Protein AF-A0A1H8PZM0-F1 (afdb_monomer)

Sequence (121 aa):
MKTAESTASNPEMSTARTQISRIPDDAVEVDFHAEREQRPDIWQTALEYSVEISEAGRPDLFLVDASGEIPANCSLAEREDGHVGWCSCAQFEDHGVCVDLCAIRQAAVIDDVSIPSVARD

Secondary structure (DSSP, 8-state):
---------------------S--TT-EEE-HHHHHHH-HHHHHHHHH--EEEEEESEEEEEEEEETTSPPEEEEEEEETTEEEEEESSHHHHHHS--HHHHHHHHHHHTTSSPPPB----

Folds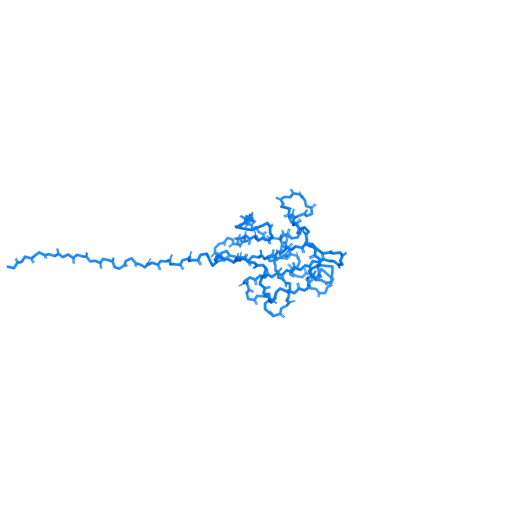eek 3Di:
DDDDDDDDPDPPPPPVVPQPPDADPPWDFDDPPCCCVVPVVQLVVLVVFPWDWDDDPDLQWIWTDGPPDSTKIKGWADEPVHITIDIPDPVCVVPVDGSRNSNQVVCVVVVNGDHYHDYDD

Mean predicted aligned error: 10.11 Å

pLDDT: mean 79.12, std 17.27, range [38.41, 94.75]

Organism: NCBI:txid1367881

Structure (mmCIF, N/CA/C/O backbone):
data_AF-A0A1H8PZM0-F1
#
_entry.id   AF-A0A1H8PZM0-F1
#
loop_
_atom_site.group_PDB
_atom_site.id
_atom_site.type_symbol
_atom_site.label_atom_id
_atom_site.label_alt_id
_atom_site.label_comp_id
_atom_site.label_asym_id
_atom_site.label_entity_id
_atom_site.label_seq_id
_atom_site.pdbx_PDB_ins_code
_atom_site.Cartn_x
_atom_site.Cartn_y
_atom_site.Cartn_z
_atom_site.occupancy
_atom_site.B_iso_or_equiv
_atom_site.auth_seq_id
_atom_site.auth_comp_id
_atom_site.auth_asym_id
_atom_site.auth_atom_id
_atom_site.pdbx_PDB_model_num
ATOM 1 N N . MET A 1 1 ? -12.703 24.383 -56.980 1.00 41.97 1 MET A N 1
ATOM 2 C CA . MET A 1 1 ? -12.649 24.516 -55.509 1.00 41.97 1 MET A CA 1
ATOM 3 C C . MET A 1 1 ? -13.347 23.295 -54.933 1.00 41.97 1 MET A C 1
ATOM 5 O O . MET A 1 1 ? -14.527 23.122 -55.194 1.00 41.97 1 MET A O 1
ATOM 9 N N . LYS A 1 2 ? -12.589 22.387 -54.313 1.00 40.06 2 LYS A N 1
ATOM 10 C CA . LYS A 1 2 ? -13.028 21.066 -53.831 1.00 40.06 2 LYS A CA 1
ATOM 11 C C . LYS A 1 2 ? -12.753 21.057 -52.320 1.00 40.06 2 LYS A C 1
ATOM 13 O O . LYS A 1 2 ? -11.637 21.382 -51.943 1.00 40.06 2 LYS A O 1
ATOM 18 N N . THR A 1 3 ? -13.822 21.147 -51.530 1.00 39.72 3 THR A N 1
ATOM 19 C CA . THR A 1 3 ? -14.294 20.137 -50.559 1.00 39.72 3 THR A CA 1
ATOM 20 C C . THR A 1 3 ? -13.481 20.079 -49.265 1.00 39.72 3 THR A C 1
ATOM 22 O O . THR A 1 3 ? -12.261 19.994 -49.283 1.00 39.72 3 THR A O 1
ATOM 25 N N . ALA A 1 4 ? -14.222 20.166 -48.159 1.00 55.44 4 ALA A N 1
ATOM 26 C CA . ALA A 1 4 ? -13.776 20.088 -46.778 1.00 55.44 4 ALA A CA 1
ATOM 27 C C . ALA A 1 4 ? -13.053 18.777 -46.455 1.00 55.44 4 ALA A C 1
ATOM 29 O O . ALA A 1 4 ? -13.440 17.730 -46.967 1.00 55.44 4 ALA A O 1
ATOM 30 N N . GLU A 1 5 ? -12.124 18.836 -45.506 1.00 40.62 5 GLU A N 1
ATOM 31 C CA . GLU A 1 5 ? -11.851 17.708 -44.625 1.00 40.62 5 GLU A CA 1
ATOM 32 C C . GLU A 1 5 ? -11.554 18.230 -43.221 1.00 40.62 5 GLU A C 1
ATOM 34 O O . GLU A 1 5 ? -10.672 19.058 -42.991 1.00 40.62 5 GLU A O 1
ATOM 39 N N . SER A 1 6 ? -12.414 17.786 -42.312 1.00 52.22 6 SER A N 1
ATOM 40 C CA . SER A 1 6 ? -12.271 17.861 -40.875 1.00 52.22 6 SER A CA 1
ATOM 41 C C . SER A 1 6 ? -11.09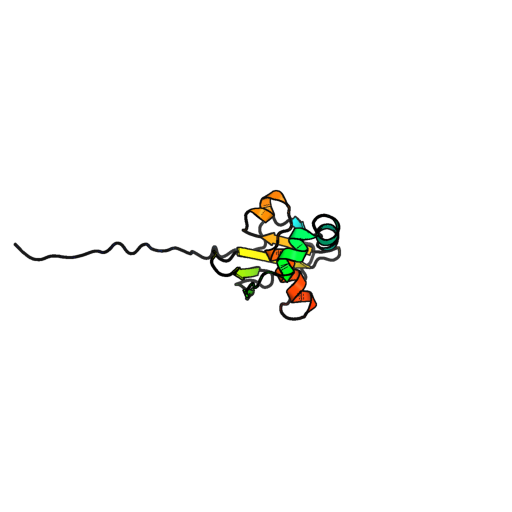9 16.992 -40.446 1.00 52.22 6 SER A C 1
ATOM 43 O O . SER A 1 6 ? -11.059 15.818 -40.804 1.00 52.22 6 SER A O 1
ATOM 45 N N . THR A 1 7 ? -10.260 17.500 -39.555 1.00 44.69 7 THR A N 1
ATOM 46 C CA . THR A 1 7 ? -9.570 16.623 -38.611 1.00 44.69 7 THR A CA 1
ATOM 47 C C . THR A 1 7 ? -9.796 17.209 -37.234 1.00 44.69 7 THR A C 1
ATOM 49 O O . THR A 1 7 ? -9.128 18.150 -36.814 1.00 44.69 7 THR A O 1
ATOM 52 N N . ALA A 1 8 ? -10.826 16.688 -36.565 1.00 47.56 8 ALA A N 1
ATOM 53 C CA . ALA A 1 8 ? -10.922 16.789 -35.125 1.00 47.56 8 ALA A CA 1
ATOM 54 C C . ALA A 1 8 ? -9.656 16.133 -34.571 1.00 47.56 8 ALA A C 1
ATOM 56 O O . ALA A 1 8 ? -9.438 14.937 -34.762 1.00 47.56 8 ALA A O 1
ATOM 57 N N . SER A 1 9 ? -8.792 16.942 -33.968 1.00 42.72 9 SER A N 1
ATOM 58 C CA . SER A 1 9 ? -7.672 16.452 -33.186 1.00 42.72 9 SER A CA 1
ATOM 59 C C . SER A 1 9 ? -8.252 15.596 -32.068 1.00 42.72 9 SER A C 1
ATOM 61 O O . SER A 1 9 ? -8.833 16.128 -31.124 1.00 42.72 9 SER A O 1
ATOM 63 N N . ASN A 1 10 ? -8.145 14.274 -32.198 1.00 45.62 10 ASN A N 1
ATOM 64 C CA . ASN A 1 10 ? -8.279 13.391 -31.052 1.00 45.62 10 ASN A CA 1
ATOM 65 C C . ASN A 1 10 ? -7.253 13.874 -30.021 1.00 45.62 10 ASN A C 1
ATOM 67 O O . ASN A 1 10 ? -6.062 13.894 -30.347 1.00 45.62 10 ASN A O 1
ATOM 71 N N . PRO A 1 11 ? -7.652 14.269 -28.800 1.00 44.59 11 PRO A N 1
ATOM 72 C CA . PRO A 1 11 ? -6.711 14.216 -27.708 1.00 44.59 11 PRO A CA 1
ATOM 73 C C . PRO A 1 11 ? -6.406 12.732 -27.545 1.00 44.59 11 PRO A C 1
ATOM 75 O O . PRO A 1 11 ? -7.245 11.958 -27.086 1.00 44.59 11 PRO A O 1
ATOM 78 N N . GLU A 1 12 ? -5.228 12.319 -28.002 1.00 40.06 12 GLU A N 1
ATOM 79 C CA . GLU A 1 12 ? -4.601 11.105 -27.512 1.00 40.06 12 GLU A CA 1
ATOM 80 C C . GLU A 1 12 ? -4.454 11.311 -26.007 1.00 40.06 12 GLU A C 1
ATOM 82 O O . GLU A 1 12 ? -3.492 11.895 -25.510 1.00 40.06 12 GLU A O 1
ATOM 87 N N . MET A 1 13 ? -5.500 10.914 -25.285 1.00 38.41 13 MET A N 1
ATOM 88 C CA . MET A 1 13 ? -5.498 10.707 -23.857 1.00 38.41 13 MET A CA 1
ATOM 89 C C . MET A 1 13 ? -4.580 9.505 -23.653 1.00 38.41 13 MET A C 1
ATOM 91 O O . MET A 1 13 ? -5.013 8.368 -23.500 1.00 38.41 13 MET A O 1
ATOM 95 N N . SER A 1 14 ? -3.280 9.765 -23.767 1.00 39.75 14 SER A N 1
ATOM 96 C CA . SER A 1 14 ? -2.213 8.861 -23.385 1.00 39.75 14 SER A CA 1
ATOM 97 C C . SER A 1 14 ? -2.231 8.776 -21.866 1.00 39.75 14 SER A C 1
ATOM 99 O O . SER A 1 14 ? -1.337 9.262 -21.183 1.00 39.75 14 SER A O 1
ATOM 101 N N . THR A 1 15 ? -3.245 8.097 -21.330 1.00 42.88 15 THR A N 1
ATOM 102 C CA . THR A 1 15 ? -3.111 7.292 -20.118 1.00 42.88 15 THR A CA 1
ATOM 103 C C . THR A 1 15 ? -2.211 6.114 -20.476 1.00 42.88 15 THR A C 1
ATOM 105 O O . THR A 1 15 ? -2.636 4.957 -20.508 1.00 42.88 15 THR A O 1
ATOM 108 N N . ALA A 1 16 ? -0.966 6.404 -20.855 1.00 41.72 16 ALA A N 1
ATOM 109 C CA . ALA A 1 16 ? 0.054 5.387 -20.912 1.00 41.72 16 ALA A CA 1
ATOM 110 C C . ALA A 1 16 ? 0.224 4.953 -19.460 1.00 41.72 16 ALA A C 1
ATOM 112 O O . ALA A 1 16 ? 0.858 5.646 -18.670 1.00 41.72 16 ALA A O 1
ATOM 113 N N . ARG A 1 17 ? -0.440 3.849 -19.099 1.00 51.34 17 ARG A N 1
ATOM 114 C CA . ARG A 1 17 ? -0.119 3.057 -17.916 1.00 51.34 17 ARG A CA 1
ATOM 115 C C . ARG A 1 17 ? 1.380 2.828 -18.000 1.00 51.34 17 ARG A C 1
ATOM 117 O O . ARG A 1 17 ? 1.816 2.009 -18.808 1.00 51.34 17 ARG A O 1
ATOM 124 N N . THR A 1 18 ? 2.165 3.631 -17.286 1.00 51.28 18 THR A N 1
ATOM 125 C CA . THR A 1 18 ? 3.612 3.468 -17.232 1.00 51.28 18 THR A CA 1
ATOM 126 C C . THR A 1 18 ? 3.829 2.044 -16.769 1.00 51.28 18 THR A C 1
ATOM 128 O O . THR A 1 18 ? 3.507 1.703 -15.637 1.00 51.28 18 THR A O 1
ATOM 131 N N . GLN A 1 19 ? 4.257 1.178 -17.683 1.00 50.12 19 GLN A N 1
ATOM 132 C CA . GLN A 1 19 ? 4.431 -0.232 -17.397 1.00 50.12 19 GLN A CA 1
ATOM 133 C C . GLN A 1 19 ? 5.666 -0.354 -16.510 1.00 50.12 19 GLN A C 1
ATOM 135 O O . GLN A 1 19 ? 6.794 -0.499 -16.987 1.00 50.12 19 GLN A O 1
ATOM 140 N N . ILE A 1 20 ? 5.460 -0.222 -15.201 1.00 59.62 20 ILE A N 1
ATOM 141 C CA . ILE A 1 20 ? 6.524 -0.362 -14.221 1.00 59.62 20 ILE A CA 1
ATOM 142 C C . ILE A 1 20 ? 6.962 -1.827 -14.300 1.00 59.62 20 ILE A C 1
ATOM 144 O O . ILE A 1 20 ? 6.185 -2.736 -14.013 1.00 59.62 20 ILE A O 1
ATOM 148 N N . SER A 1 21 ? 8.191 -2.080 -14.750 1.00 55.06 21 SER A N 1
ATOM 149 C CA . SER A 1 21 ? 8.680 -3.442 -15.037 1.00 55.06 21 SER A CA 1
ATOM 150 C C . SER A 1 21 ? 9.436 -4.092 -13.868 1.00 55.06 21 SER A C 1
ATOM 152 O O . SER A 1 21 ? 9.720 -5.283 -13.921 1.00 55.06 21 SER A O 1
ATOM 154 N N . ARG A 1 22 ? 9.724 -3.338 -12.800 1.00 59.00 22 ARG A N 1
ATOM 155 C CA . ARG A 1 22 ? 10.296 -3.808 -11.524 1.00 59.00 22 ARG A CA 1
ATOM 156 C C . ARG A 1 22 ? 9.882 -2.889 -10.371 1.00 59.00 22 ARG A C 1
ATOM 158 O O . ARG A 1 22 ? 9.479 -1.759 -10.652 1.00 59.00 22 ARG A O 1
ATOM 165 N N . ILE A 1 23 ? 9.983 -3.347 -9.118 1.00 61.84 23 ILE A N 1
ATOM 166 C CA . ILE A 1 23 ? 9.850 -2.461 -7.947 1.00 61.84 23 ILE A CA 1
ATOM 167 C C . ILE A 1 23 ? 10.748 -1.237 -8.190 1.00 61.84 23 ILE A C 1
ATOM 169 O O . ILE A 1 23 ? 11.918 -1.431 -8.538 1.00 61.84 23 ILE A O 1
ATOM 173 N N . PRO A 1 24 ? 10.214 -0.009 -8.106 1.00 69.50 24 PRO A N 1
ATOM 174 C CA . PRO A 1 24 ? 11.013 1.193 -8.306 1.00 69.50 24 PRO A CA 1
ATOM 175 C C . PRO A 1 24 ? 12.209 1.249 -7.342 1.00 69.50 24 PRO A C 1
ATOM 177 O O . PRO A 1 24 ? 12.123 0.765 -6.215 1.00 69.50 24 PRO A O 1
ATOM 180 N N . ASP A 1 25 ? 13.344 1.802 -7.789 1.00 66.94 25 ASP A N 1
ATOM 181 C CA . ASP A 1 25 ? 14.577 1.850 -6.976 1.00 66.94 25 ASP A CA 1
ATOM 182 C C . ASP A 1 25 ? 14.412 2.729 -5.711 1.00 66.94 25 ASP A C 1
ATOM 184 O O . ASP A 1 25 ? 15.211 2.650 -4.782 1.00 66.94 25 ASP A O 1
ATOM 188 N N . ASP A 1 26 ? 13.366 3.554 -5.678 1.00 68.88 26 ASP A N 1
ATOM 189 C CA . ASP A 1 26 ? 12.903 4.400 -4.578 1.00 68.88 26 ASP A CA 1
ATOM 190 C C . ASP A 1 26 ? 11.834 3.732 -3.697 1.00 68.88 26 ASP A C 1
ATOM 192 O O . ASP A 1 26 ? 11.229 4.396 -2.857 1.00 68.88 26 ASP A O 1
ATOM 196 N N . ALA A 1 27 ? 11.588 2.428 -3.847 1.00 78.38 27 ALA A N 1
ATOM 197 C CA . ALA A 1 27 ? 10.762 1.703 -2.892 1.00 78.38 27 ALA A CA 1
ATOM 198 C C . ALA A 1 27 ? 11.417 1.695 -1.506 1.00 78.38 27 ALA A C 1
ATOM 200 O O . ALA A 1 27 ? 12.609 1.409 -1.351 1.00 78.38 27 ALA A O 1
ATOM 201 N N . VAL A 1 28 ? 10.613 1.988 -0.488 1.00 84.62 28 VAL A N 1
ATOM 202 C CA . VAL A 1 28 ? 11.073 2.150 0.892 1.00 84.62 28 VAL A CA 1
ATOM 203 C C . VAL A 1 28 ? 10.534 1.038 1.777 1.00 84.62 28 VAL A C 1
ATOM 205 O O . VAL A 1 28 ? 9.598 0.320 1.419 1.00 84.62 28 VAL A O 1
ATOM 208 N N . GLU A 1 29 ? 11.148 0.882 2.944 1.00 89.62 29 GLU A N 1
ATOM 209 C CA . GLU A 1 29 ? 10.574 0.061 4.002 1.00 89.62 29 GLU A CA 1
ATOM 210 C C . GLU A 1 29 ? 9.253 0.683 4.465 1.00 89.62 29 GLU A C 1
ATOM 212 O O . GLU A 1 29 ? 9.184 1.875 4.767 1.00 89.62 29 GLU A O 1
ATOM 217 N N . VAL A 1 30 ? 8.203 -0.133 4.487 1.00 89.56 30 VAL A N 1
ATOM 218 C CA . VAL A 1 30 ? 6.852 0.276 4.864 1.00 89.56 30 VAL A CA 1
ATOM 219 C C . VAL A 1 30 ? 6.498 -0.387 6.186 1.00 89.56 30 VAL A C 1
ATOM 221 O O . VAL A 1 30 ? 6.328 -1.607 6.263 1.00 89.56 30 VAL A O 1
ATOM 224 N N . ASP A 1 31 ? 6.344 0.434 7.223 1.00 88.94 31 ASP A N 1
ATOM 225 C CA . ASP A 1 31 ? 5.905 -0.008 8.544 1.00 88.94 31 ASP A CA 1
ATOM 226 C C . ASP A 1 31 ? 4.440 0.376 8.781 1.00 88.94 31 ASP A C 1
ATOM 228 O O . ASP A 1 31 ? 4.105 1.438 9.306 1.00 88.94 31 ASP A O 1
ATOM 232 N N . PHE A 1 32 ? 3.542 -0.535 8.404 1.00 90.62 32 PHE A N 1
ATOM 233 C CA . PHE A 1 32 ? 2.106 -0.380 8.632 1.00 90.62 32 PHE A CA 1
ATOM 234 C C . PHE A 1 32 ? 1.722 -0.333 10.116 1.00 90.62 32 PHE A C 1
ATOM 236 O O . PHE A 1 32 ? 0.678 0.222 10.461 1.00 90.62 32 PHE A O 1
ATOM 243 N N . HIS A 1 33 ? 2.527 -0.932 11.000 1.00 89.12 33 HIS A N 1
ATOM 244 C CA . HIS A 1 33 ? 2.248 -0.907 12.430 1.00 89.12 33 HIS A CA 1
ATOM 245 C C . HIS A 1 33 ? 2.523 0.484 12.997 1.00 89.12 33 HIS A C 1
ATOM 247 O O . HIS A 1 33 ? 1.644 1.060 13.642 1.00 89.12 33 HIS A O 1
ATOM 253 N N . ALA A 1 34 ? 3.704 1.036 12.706 1.00 87.62 34 ALA A N 1
ATOM 254 C CA . ALA A 1 34 ? 4.049 2.407 13.055 1.00 87.62 34 ALA A CA 1
ATOM 255 C C . ALA A 1 34 ? 3.070 3.407 12.429 1.00 87.62 34 ALA A C 1
ATOM 257 O O . ALA A 1 34 ? 2.635 4.323 13.122 1.00 87.62 34 ALA A O 1
ATOM 258 N N . GLU A 1 35 ? 2.662 3.201 11.172 1.00 87.38 35 GLU A N 1
ATOM 259 C CA . GLU A 1 35 ? 1.684 4.065 10.503 1.00 87.38 35 GLU A CA 1
ATOM 260 C C . GLU A 1 35 ? 0.355 4.106 11.261 1.00 87.38 35 GLU A C 1
ATOM 262 O O . GLU A 1 35 ? -0.150 5.178 11.591 1.00 87.38 35 GLU A O 1
ATOM 267 N N . ARG A 1 36 ? -0.176 2.937 11.635 1.00 88.00 36 ARG A N 1
ATOM 268 C CA . ARG A 1 36 ? -1.420 2.838 12.404 1.00 88.00 36 ARG A CA 1
ATOM 269 C C . ARG A 1 36 ? -1.334 3.540 13.765 1.00 88.00 36 ARG A C 1
ATOM 271 O O . ARG A 1 36 ? -2.343 4.057 14.240 1.00 88.00 36 ARG A O 1
ATOM 278 N N . GLU A 1 37 ? -0.170 3.527 14.414 1.00 90.56 37 GLU A N 1
ATOM 279 C CA . GLU A 1 37 ? 0.027 4.158 15.727 1.00 90.56 37 GLU A CA 1
ATOM 280 C C . GLU A 1 37 ? 0.280 5.667 15.643 1.00 90.56 37 GLU A C 1
ATOM 282 O O . GLU A 1 37 ? -0.230 6.422 16.472 1.00 90.56 37 GLU A O 1
ATOM 287 N N . GLN A 1 38 ? 1.073 6.109 14.667 1.00 88.31 38 GLN A N 1
ATOM 288 C CA . GLN A 1 38 ? 1.559 7.488 14.572 1.00 88.31 38 GLN A CA 1
ATOM 289 C C . GLN A 1 38 ? 0.660 8.378 13.707 1.00 88.31 38 GLN A C 1
ATOM 291 O O . GLN A 1 38 ? 0.561 9.577 13.968 1.00 88.31 38 GLN A O 1
ATOM 296 N N . ARG A 1 39 ? 0.006 7.797 12.697 1.00 84.75 39 ARG A N 1
ATOM 297 C CA . ARG A 1 39 ? -0.827 8.476 11.693 1.00 84.75 39 ARG A CA 1
ATOM 298 C C . ARG A 1 39 ? -2.139 7.702 11.480 1.00 84.75 39 ARG A C 1
ATOM 300 O O . ARG A 1 39 ? -2.418 7.173 10.400 1.00 84.75 39 ARG A O 1
ATOM 307 N N . PRO A 1 40 ? -2.969 7.585 12.536 1.00 88.06 40 PRO A N 1
ATOM 308 C CA . PRO A 1 40 ? -4.191 6.787 12.486 1.00 88.06 40 PRO A CA 1
ATOM 309 C C . PRO A 1 40 ? -5.213 7.316 11.473 1.00 88.06 40 PRO A C 1
ATOM 311 O O . PRO A 1 40 ? -6.093 6.565 11.070 1.00 88.06 40 PRO A O 1
ATOM 314 N N . ASP A 1 41 ? -5.113 8.579 11.060 1.00 89.81 41 ASP A N 1
ATOM 315 C CA . ASP A 1 41 ? -5.958 9.209 10.050 1.00 89.81 41 ASP A CA 1
ATOM 316 C C . ASP A 1 41 ? -5.750 8.611 8.653 1.00 89.81 41 ASP A C 1
ATOM 318 O O . ASP A 1 41 ? -6.735 8.287 7.991 1.00 89.81 41 ASP A O 1
ATOM 322 N N . ILE A 1 42 ? -4.504 8.369 8.228 1.00 87.69 42 ILE A N 1
ATOM 323 C CA . ILE A 1 42 ? -4.204 7.700 6.948 1.00 87.69 42 ILE A CA 1
ATOM 324 C C . ILE A 1 42 ? -4.744 6.266 6.975 1.00 87.69 42 ILE A C 1
ATOM 326 O O . ILE A 1 42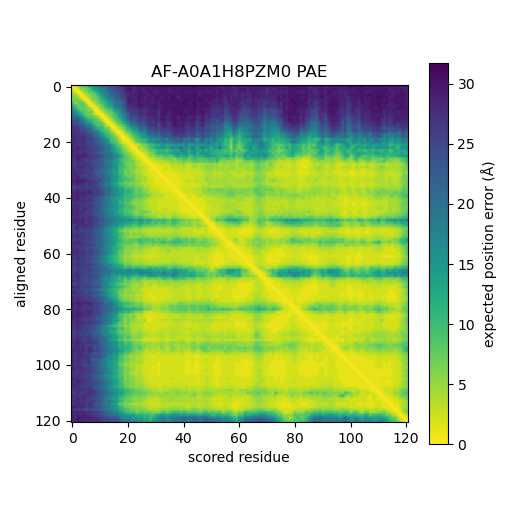 ? -5.429 5.825 6.049 1.00 87.69 42 ILE A O 1
ATOM 330 N N . TRP A 1 43 ? -4.508 5.560 8.084 1.00 88.38 43 TRP A N 1
ATOM 331 C CA . TRP A 1 43 ? -4.989 4.193 8.274 1.00 88.38 43 TRP A CA 1
ATOM 332 C C . TRP A 1 43 ? -6.523 4.088 8.294 1.00 88.38 43 TRP A C 1
ATOM 334 O O . TRP A 1 43 ? -7.084 3.160 7.711 1.00 88.38 43 TRP A O 1
ATOM 344 N N . GLN A 1 44 ? -7.206 5.017 8.971 1.00 89.19 44 GLN A N 1
ATOM 345 C CA . GLN A 1 44 ? -8.670 5.071 9.026 1.00 89.19 44 GLN A CA 1
ATOM 346 C C . GLN A 1 44 ? -9.269 5.464 7.683 1.00 89.19 44 GLN A C 1
ATOM 348 O O . GLN A 1 44 ? -10.234 4.836 7.259 1.00 89.19 44 GLN A O 1
ATOM 353 N N . THR A 1 45 ? -8.665 6.431 6.990 1.00 88.19 45 THR A N 1
ATOM 354 C CA . THR A 1 45 ? -9.114 6.841 5.656 1.00 88.19 45 THR A CA 1
ATOM 355 C C . THR A 1 45 ? -9.149 5.637 4.725 1.00 88.19 45 THR A C 1
ATOM 357 O O . THR A 1 45 ? -10.156 5.440 4.062 1.00 88.19 45 THR A O 1
ATOM 360 N N . ALA A 1 46 ? -8.129 4.771 4.749 1.00 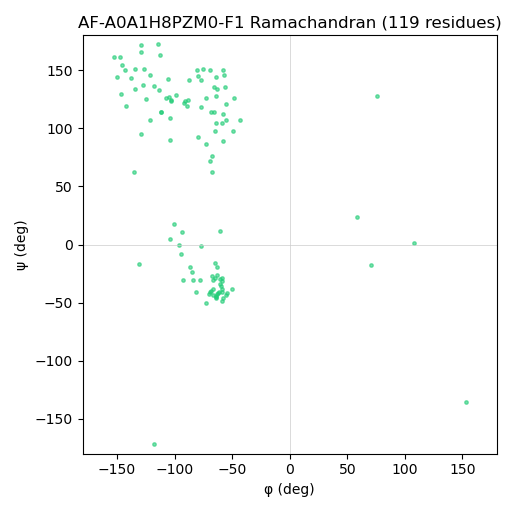87.50 46 ALA A N 1
ATOM 361 C CA . ALA A 1 46 ? -8.101 3.552 3.937 1.00 87.50 46 ALA A CA 1
ATOM 362 C C . ALA A 1 46 ? -9.276 2.584 4.201 1.00 87.50 46 ALA A C 1
ATOM 364 O O . ALA A 1 46 ? -9.696 1.895 3.278 1.00 87.50 46 ALA A O 1
ATOM 365 N N . LEU A 1 47 ? -9.844 2.560 5.416 1.00 84.44 47 LEU A N 1
ATOM 366 C CA . LEU A 1 47 ? -11.025 1.742 5.745 1.00 84.44 47 LEU A CA 1
ATOM 367 C C . LEU A 1 47 ? -12.335 2.358 5.240 1.00 84.44 47 LEU A C 1
ATOM 369 O O . LEU A 1 47 ? -13.303 1.644 4.980 1.00 84.44 47 LEU A O 1
ATOM 373 N N . GLU A 1 48 ? -12.392 3.685 5.175 1.00 83.50 48 GLU A N 1
ATOM 374 C CA . GLU A 1 48 ? -13.562 4.442 4.720 1.00 83.50 48 GLU A CA 1
ATOM 375 C C . GLU A 1 48 ? -13.564 4.631 3.196 1.00 83.50 48 GLU A C 1
ATOM 377 O O . GLU A 1 48 ? -14.606 4.911 2.596 1.00 83.50 48 GLU A O 1
ATOM 382 N N . TYR A 1 49 ? -12.398 4.468 2.569 1.00 74.69 49 TYR A N 1
ATOM 383 C CA . TYR A 1 49 ? -12.195 4.612 1.139 1.00 74.69 49 TYR A CA 1
ATOM 384 C C . TYR A 1 49 ? -12.717 3.391 0.381 1.00 74.69 49 TYR A C 1
ATOM 386 O O . TYR A 1 49 ? -12.223 2.275 0.527 1.00 74.69 49 TYR A O 1
ATOM 394 N N . SER A 1 50 ? -13.706 3.609 -0.485 1.00 75.12 50 SER A N 1
ATOM 395 C CA . SER A 1 50 ? -14.112 2.605 -1.468 1.00 75.12 50 SER A CA 1
ATOM 396 C C . SER A 1 50 ? -13.137 2.650 -2.642 1.00 75.12 50 SER A C 1
ATOM 398 O O . SER A 1 50 ? -13.334 3.434 -3.572 1.00 75.12 50 SER A O 1
ATOM 400 N N . VAL A 1 51 ? -12.093 1.825 -2.588 1.00 84.62 51 VAL A N 1
ATOM 401 C CA . VAL A 1 51 ? -11.125 1.658 -3.681 1.00 84.62 51 VAL A CA 1
ATOM 402 C C . VAL A 1 51 ? -11.330 0.333 -4.402 1.00 84.62 51 VAL A C 1
ATOM 404 O O . VAL A 1 51 ? -11.623 -0.683 -3.774 1.00 84.62 51 VAL A O 1
ATOM 407 N N . GLU A 1 52 ? -11.150 0.332 -5.720 1.00 90.31 52 GLU A N 1
ATOM 408 C CA . GLU A 1 52 ? -10.967 -0.906 -6.478 1.00 90.31 52 GLU A CA 1
ATOM 409 C C . GLU A 1 52 ? -9.472 -1.218 -6.562 1.00 90.31 52 GLU A C 1
ATOM 411 O O . GLU A 1 52 ? -8.678 -0.401 -7.033 1.00 90.31 52 GLU A O 1
ATOM 416 N N . ILE A 1 53 ? -9.088 -2.410 -6.103 1.00 92.56 53 ILE A N 1
ATOM 417 C CA . ILE A 1 53 ? -7.709 -2.897 -6.168 1.00 92.56 53 ILE A CA 1
ATOM 418 C C . ILE A 1 53 ? -7.646 -3.979 -7.239 1.00 92.56 53 ILE A C 1
ATOM 420 O O . ILE A 1 53 ? -8.409 -4.941 -7.222 1.00 92.56 53 ILE A O 1
ATOM 424 N N . SER A 1 54 ? -6.738 -3.820 -8.195 1.00 91.69 54 SER A N 1
ATOM 425 C CA . SER A 1 54 ? -6.506 -4.798 -9.258 1.00 91.69 54 SER A CA 1
ATOM 426 C C . SER A 1 54 ? -5.033 -5.162 -9.341 1.00 91.69 54 SER A C 1
ATOM 428 O O . SER A 1 54 ? -4.170 -4.287 -9.318 1.00 91.69 54 SER A O 1
ATOM 430 N N . GLU A 1 55 ? -4.734 -6.448 -9.504 1.00 88.81 55 GLU A N 1
ATOM 431 C CA . GLU A 1 55 ? -3.383 -6.898 -9.841 1.00 88.81 55 GLU A CA 1
ATOM 432 C C . GLU A 1 55 ? -2.972 -6.371 -11.225 1.00 88.81 55 GLU A C 1
ATOM 434 O O . GLU A 1 55 ? -3.780 -6.269 -12.156 1.00 88.81 55 GLU A O 1
ATOM 439 N N . ALA A 1 56 ? -1.696 -6.028 -11.371 1.00 83.00 56 ALA A N 1
ATOM 440 C CA . ALA A 1 56 ? -1.139 -5.489 -12.601 1.00 83.00 56 ALA A CA 1
ATOM 441 C C . ALA A 1 56 ? -0.060 -6.416 -13.176 1.00 83.00 56 ALA A C 1
ATOM 443 O O . ALA A 1 56 ? 0.140 -7.536 -12.725 1.00 83.00 56 ALA A O 1
ATOM 444 N N . GLY A 1 57 ? 0.649 -5.963 -14.214 1.00 80.69 57 GLY A N 1
ATOM 445 C CA . GLY A 1 57 ? 1.602 -6.767 -14.995 1.00 80.69 57 GLY A CA 1
ATOM 446 C C . GLY A 1 57 ? 2.811 -7.363 -14.247 1.00 80.69 57 GLY A C 1
ATOM 447 O O . GLY A 1 57 ? 3.732 -7.828 -14.918 1.00 80.69 57 GLY A O 1
ATOM 448 N N . ARG A 1 58 ? 2.836 -7.341 -12.905 1.00 85.81 58 ARG A N 1
ATOM 449 C CA . ARG A 1 58 ? 3.793 -8.030 -12.026 1.00 85.81 58 ARG A CA 1
ATOM 450 C C . ARG A 1 58 ? 3.112 -8.488 -10.724 1.00 85.81 58 ARG A C 1
ATOM 452 O O . ARG A 1 58 ? 2.180 -7.817 -10.298 1.00 85.81 58 ARG A O 1
ATOM 459 N N . PRO A 1 59 ? 3.625 -9.536 -10.047 1.00 88.00 59 PRO A N 1
ATOM 460 C CA . PRO A 1 59 ? 3.016 -10.071 -8.823 1.00 88.00 59 PRO A CA 1
ATOM 461 C C . PRO A 1 59 ? 2.896 -9.071 -7.669 1.00 88.00 59 PRO A C 1
ATOM 463 O O . PRO A 1 59 ? 1.998 -9.181 -6.850 1.00 88.00 59 PRO A O 1
ATOM 466 N N . ASP A 1 60 ? 3.832 -8.132 -7.577 1.00 90.12 60 ASP A N 1
ATOM 467 C CA . ASP A 1 60 ? 3.924 -7.145 -6.501 1.00 90.12 60 ASP A CA 1
ATOM 468 C C . ASP A 1 60 ? 3.273 -5.803 -6.869 1.00 90.12 60 ASP A C 1
ATOM 470 O O . ASP A 1 60 ? 3.340 -4.862 -6.084 1.00 90.12 60 ASP A O 1
ATOM 474 N N . LEU A 1 61 ? 2.725 -5.684 -8.084 1.00 91.75 61 LEU A N 1
ATOM 475 C CA . LEU A 1 61 ? 2.196 -4.440 -8.627 1.00 91.75 61 LEU A CA 1
ATOM 476 C C . LEU A 1 61 ? 0.667 -4.461 -8.610 1.00 91.75 61 LEU A C 1
ATOM 478 O O . LEU A 1 61 ? 0.032 -5.335 -9.200 1.00 91.75 61 LEU A O 1
ATOM 482 N N . PHE A 1 62 ? 0.100 -3.422 -8.018 1.00 92.56 62 PHE A N 1
ATOM 483 C CA . PHE A 1 62 ? -1.324 -3.191 -7.861 1.00 92.56 62 PHE A CA 1
ATOM 484 C C . PHE A 1 62 ? -1.702 -1.859 -8.515 1.00 92.56 62 PHE A C 1
ATOM 486 O O . PHE A 1 62 ? -0.929 -0.898 -8.509 1.00 92.56 62 PHE A O 1
ATOM 493 N N . LEU A 1 63 ? -2.901 -1.809 -9.082 1.00 92.44 63 LEU A N 1
ATOM 494 C CA . LEU A 1 63 ? -3.583 -0.580 -9.463 1.00 92.44 63 LEU A CA 1
ATOM 495 C C . LEU A 1 63 ? -4.663 -0.308 -8.424 1.00 92.44 63 LEU A C 1
ATOM 497 O O . LEU A 1 63 ? -5.514 -1.169 -8.200 1.00 92.44 63 LEU A O 1
ATOM 501 N N . VAL A 1 64 ? -4.614 0.871 -7.813 1.00 91.50 64 VAL A N 1
ATOM 502 C CA . VAL A 1 64 ? -5.602 1.315 -6.826 1.00 91.50 64 VAL A CA 1
ATOM 503 C C . VAL A 1 64 ? -6.391 2.466 -7.434 1.00 91.50 64 VAL A C 1
ATOM 505 O O . VAL A 1 64 ? -5.830 3.520 -7.736 1.00 91.50 64 VAL A O 1
ATOM 508 N N . ASP A 1 65 ? -7.680 2.238 -7.673 1.00 90.38 65 ASP A N 1
ATOM 509 C CA . ASP A 1 65 ? -8.608 3.229 -8.214 1.00 90.38 65 ASP A CA 1
ATOM 510 C C . ASP A 1 65 ? -9.509 3.753 -7.096 1.00 90.38 65 ASP A C 1
ATOM 512 O O . ASP A 1 65 ? -10.382 3.048 -6.578 1.00 90.38 65 ASP A O 1
ATOM 516 N N . ALA A 1 66 ? -9.275 5.006 -6.720 1.00 81.31 66 ALA A N 1
ATOM 517 C CA . ALA A 1 66 ? -10.188 5.782 -5.910 1.00 81.31 66 ALA A CA 1
ATOM 518 C C . ALA A 1 66 ? -11.164 6.508 -6.838 1.00 81.31 66 ALA A C 1
ATOM 520 O O . ALA A 1 66 ? -10.756 7.330 -7.661 1.00 81.31 66 ALA A O 1
ATOM 521 N N . SER A 1 67 ? -12.458 6.207 -6.695 1.00 66.62 67 SER A N 1
ATOM 522 C CA . SER A 1 67 ? -13.515 6.672 -7.602 1.00 66.62 67 SER A CA 1
ATOM 523 C C . SER A 1 67 ? -13.375 8.151 -7.992 1.00 66.62 67 SER A C 1
ATOM 525 O O . SER A 1 67 ? -13.702 9.047 -7.213 1.00 66.62 67 SER A O 1
ATOM 527 N N . GLY A 1 68 ? -12.971 8.391 -9.242 1.00 64.88 68 GLY A N 1
ATOM 528 C CA . GLY A 1 68 ? -12.896 9.727 -9.840 1.00 64.88 68 GLY A CA 1
ATOM 529 C C . GLY A 1 68 ? -11.487 10.284 -10.056 1.00 64.88 68 GLY A C 1
ATOM 530 O O . GLY A 1 68 ? -11.378 11.396 -10.577 1.00 64.88 68 GLY A O 1
ATOM 531 N N . GLU A 1 69 ? -10.433 9.537 -9.724 1.00 74.38 69 GLU A N 1
ATOM 532 C CA . GLU A 1 69 ? -9.037 9.930 -9.955 1.00 74.38 69 GLU A CA 1
ATOM 533 C C . GLU A 1 69 ? -8.319 9.015 -10.964 1.00 74.38 69 GLU A C 1
ATOM 535 O O . GLU A 1 69 ? -8.859 8.023 -11.448 1.00 74.38 69 GLU A O 1
ATOM 540 N N . ILE A 1 70 ? -7.098 9.391 -11.357 1.00 81.62 70 ILE A N 1
ATOM 541 C CA . ILE A 1 70 ? -6.229 8.502 -12.139 1.00 81.62 70 ILE A CA 1
ATOM 542 C C . ILE A 1 70 ? -5.734 7.406 -11.184 1.00 81.62 70 ILE A C 1
ATOM 544 O O . ILE A 1 70 ? -5.137 7.766 -10.169 1.00 81.62 70 ILE A O 1
ATOM 548 N N . PRO A 1 71 ? -5.906 6.107 -11.503 1.00 87.69 71 PRO A N 1
ATOM 549 C CA . PRO A 1 71 ? -5.472 5.034 -10.615 1.00 87.69 71 PRO A CA 1
ATOM 550 C C . PRO A 1 71 ? -3.985 5.128 -10.270 1.00 87.69 71 PRO A C 1
ATOM 552 O O . PRO A 1 71 ? -3.141 5.328 -11.155 1.00 87.69 71 PRO A O 1
ATOM 555 N N . ALA A 1 72 ? -3.664 4.941 -8.993 1.00 89.50 72 ALA A N 1
ATOM 556 C CA . ALA A 1 72 ? -2.293 4.904 -8.515 1.00 89.50 72 ALA A CA 1
ATOM 557 C C . ALA A 1 72 ? -1.647 3.551 -8.846 1.00 89.50 72 ALA A C 1
ATOM 559 O O . ALA A 1 72 ? -2.279 2.497 -8.758 1.00 89.50 72 ALA A O 1
ATOM 560 N N . ASN A 1 73 ? -0.368 3.579 -9.226 1.00 91.50 73 ASN A N 1
ATOM 561 C CA . ASN A 1 73 ? 0.449 2.374 -9.308 1.00 91.50 73 ASN A CA 1
ATOM 562 C C . ASN A 1 73 ? 1.095 2.148 -7.943 1.00 91.50 73 ASN A C 1
ATOM 564 O O . ASN A 1 73 ? 1.814 3.022 -7.455 1.00 91.50 73 ASN A O 1
ATOM 568 N N . CYS A 1 74 ? 0.890 0.970 -7.368 1.00 91.94 74 CYS A N 1
ATOM 569 C CA . CYS A 1 74 ? 1.408 0.612 -6.058 1.00 91.94 74 CYS A CA 1
ATOM 570 C C . CYS A 1 74 ? 2.230 -0.670 -6.157 1.00 91.94 74 CYS A C 1
ATOM 572 O O . CYS A 1 74 ? 1.743 -1.687 -6.635 1.00 91.94 74 CYS A O 1
ATOM 574 N N . SER A 1 75 ? 3.472 -0.635 -5.695 1.00 93.06 75 SER A N 1
ATOM 575 C CA . SER A 1 75 ? 4.295 -1.824 -5.493 1.00 93.06 75 SER A CA 1
ATOM 576 C C . SER A 1 75 ? 4.224 -2.200 -4.020 1.00 93.06 75 SER A C 1
ATOM 578 O O . SER A 1 75 ? 4.485 -1.338 -3.183 1.00 93.06 75 SER A O 1
ATOM 580 N N . LEU A 1 76 ? 3.916 -3.448 -3.684 1.00 94.25 76 LEU A N 1
ATOM 581 C CA . LEU A 1 76 ? 3.978 -3.927 -2.306 1.00 94.25 76 LEU A CA 1
ATOM 582 C C . LEU A 1 76 ? 4.398 -5.395 -2.263 1.00 94.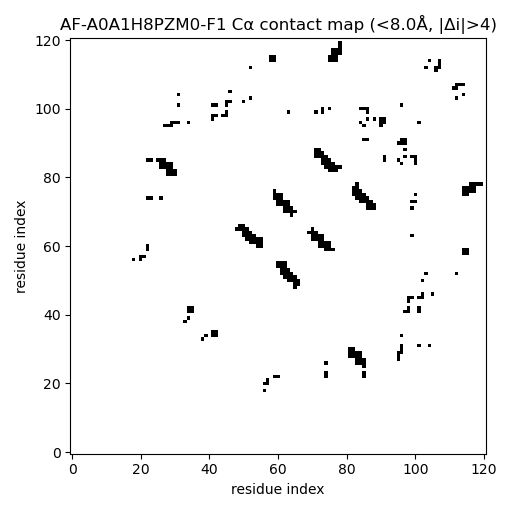25 76 LEU A C 1
ATOM 584 O O . LEU A 1 76 ? 3.822 -6.237 -2.948 1.00 94.25 76 LEU A O 1
ATOM 588 N N . ALA A 1 77 ? 5.395 -5.694 -1.435 1.00 93.75 77 ALA A N 1
ATOM 589 C CA . ALA A 1 77 ? 5.857 -7.052 -1.195 1.00 93.75 77 ALA A CA 1
ATOM 590 C C . ALA A 1 77 ? 6.261 -7.257 0.271 1.00 93.75 77 ALA A C 1
ATOM 592 O O . ALA A 1 77 ? 6.739 -6.333 0.937 1.00 93.75 77 ALA A O 1
ATOM 593 N N . GLU A 1 78 ? 6.107 -8.485 0.757 1.00 92.56 78 GLU A N 1
ATOM 594 C CA . GLU A 1 78 ? 6.577 -8.905 2.077 1.00 92.56 78 GLU A CA 1
ATOM 595 C C . GLU A 1 78 ? 8.085 -9.201 2.066 1.00 92.56 78 GLU A C 1
ATOM 597 O O . GLU A 1 78 ? 8.638 -9.741 1.101 1.00 92.56 78 GLU A O 1
ATOM 602 N N . ARG A 1 79 ? 8.748 -8.882 3.180 1.00 88.38 79 ARG A N 1
ATOM 603 C CA . ARG A 1 79 ? 10.128 -9.255 3.523 1.00 88.38 79 ARG A CA 1
ATOM 604 C C . ARG A 1 79 ? 10.152 -9.870 4.926 1.00 88.38 79 ARG A C 1
ATOM 606 O O . ARG A 1 79 ? 9.200 -9.708 5.679 1.00 88.38 79 ARG A O 1
ATOM 613 N N . GLU A 1 80 ? 11.254 -10.529 5.299 1.00 83.06 80 GLU A N 1
ATOM 614 C CA . GLU A 1 80 ? 11.407 -11.155 6.632 1.00 83.06 80 GLU A CA 1
ATOM 615 C C . GLU A 1 80 ? 11.065 -10.212 7.799 1.00 83.06 80 GLU A C 1
ATOM 617 O O . GLU A 1 80 ? 10.438 -10.644 8.762 1.00 83.06 80 GLU A O 1
ATOM 622 N N . ASP A 1 81 ? 11.426 -8.931 7.686 1.00 81.50 81 ASP A N 1
ATOM 623 C CA . ASP A 1 81 ? 11.280 -7.944 8.762 1.00 81.50 81 ASP A CA 1
ATOM 624 C C . ASP A 1 81 ? 10.101 -6.969 8.557 1.00 81.50 81 ASP A C 1
ATOM 626 O O . ASP A 1 81 ? 9.937 -6.032 9.336 1.00 81.50 81 ASP A O 1
ATOM 630 N N . GLY A 1 82 ? 9.269 -7.148 7.522 1.00 87.44 82 GLY A N 1
ATOM 631 C CA . GLY A 1 82 ? 8.170 -6.219 7.244 1.00 87.44 82 GLY A CA 1
ATOM 632 C C . GLY A 1 82 ? 7.754 -6.173 5.779 1.00 87.44 82 GLY A C 1
ATOM 633 O O . GLY A 1 82 ? 7.579 -7.204 5.136 1.00 87.44 82 GLY A O 1
ATOM 634 N N . HIS A 1 83 ? 7.554 -4.966 5.251 1.00 92.50 83 HIS A N 1
ATOM 635 C CA . HIS A 1 83 ? 7.150 -4.758 3.862 1.00 92.50 83 HIS A CA 1
ATOM 636 C C . HIS A 1 83 ? 8.099 -3.792 3.163 1.00 92.50 83 HIS A C 1
ATOM 638 O O . HIS A 1 83 ? 8.669 -2.892 3.777 1.00 92.50 83 HIS A O 1
ATOM 644 N N . VAL A 1 84 ? 8.239 -3.968 1.855 1.00 92.31 84 VAL A N 1
ATOM 645 C CA . VAL A 1 84 ? 8.808 -2.956 0.966 1.00 92.31 84 VAL A CA 1
ATOM 646 C C . VAL A 1 84 ? 7.703 -2.476 0.043 1.00 92.31 84 VAL A C 1
ATOM 648 O O . VAL A 1 84 ? 6.961 -3.293 -0.509 1.00 92.31 84 VAL A O 1
ATOM 651 N N . GLY A 1 85 ? 7.577 -1.163 -0.109 1.00 92.50 85 GLY A N 1
ATOM 652 C CA . GLY A 1 85 ? 6.493 -0.595 -0.887 1.00 92.50 85 GLY A CA 1
ATOM 653 C C . GLY A 1 85 ? 6.849 0.693 -1.603 1.00 92.50 85 GLY A C 1
ATOM 654 O O . GLY A 1 85 ? 7.831 1.368 -1.296 1.00 92.50 85 GLY A O 1
ATOM 655 N N . TRP A 1 86 ? 6.026 0.997 -2.595 1.00 93.69 86 TRP A N 1
ATOM 656 C CA . TRP A 1 86 ? 6.079 2.212 -3.387 1.00 93.69 86 TRP A CA 1
ATOM 657 C C . TRP A 1 86 ? 4.684 2.581 -3.872 1.00 93.69 86 TRP A C 1
ATOM 659 O O . TRP A 1 86 ? 3.909 1.692 -4.220 1.00 93.69 86 TRP A O 1
ATOM 669 N N . CYS A 1 87 ? 4.362 3.869 -3.950 1.00 91.50 87 CYS A N 1
ATOM 670 C CA . CYS A 1 87 ? 3.139 4.328 -4.596 1.00 91.50 87 CYS A CA 1
ATOM 671 C C . CYS A 1 87 ? 3.402 5.573 -5.447 1.00 91.50 87 CYS A C 1
ATOM 673 O O . CYS A 1 87 ? 4.175 6.444 -5.063 1.00 91.50 87 CYS A O 1
ATOM 675 N N . SER A 1 88 ? 2.721 5.671 -6.591 1.00 89.75 88 SER A N 1
ATOM 676 C CA . SER A 1 88 ? 2.801 6.831 -7.481 1.00 89.75 88 SER A CA 1
ATOM 677 C C . SER A 1 88 ? 2.007 8.053 -7.001 1.00 89.75 88 SER A C 1
ATOM 679 O O . SER A 1 88 ? 1.951 9.046 -7.725 1.00 89.75 88 SER A O 1
ATOM 681 N N . CYS A 1 89 ? 1.308 7.976 -5.865 1.00 87.44 89 CYS A N 1
ATOM 682 C CA . CYS A 1 89 ? 0.536 9.098 -5.341 1.00 87.44 89 CYS A CA 1
ATOM 683 C C . CYS A 1 89 ? 1.436 10.095 -4.596 1.00 87.44 89 CYS A C 1
ATOM 685 O O . CYS A 1 89 ? 2.437 9.723 -3.986 1.00 87.44 89 CYS A O 1
ATOM 687 N N . ALA A 1 90 ? 1.051 11.373 -4.604 1.00 84.50 90 ALA A N 1
ATOM 688 C CA . ALA A 1 90 ? 1.857 12.445 -4.014 1.00 84.50 90 ALA A CA 1
ATOM 689 C C . ALA A 1 90 ? 2.101 12.263 -2.503 1.00 84.50 90 ALA A C 1
ATOM 691 O O . ALA A 1 90 ? 3.142 12.658 -1.991 1.00 84.50 90 ALA A O 1
ATOM 692 N N . GLN A 1 91 ? 1.168 11.627 -1.782 1.00 84.94 91 GLN A N 1
ATOM 693 C CA . GLN A 1 91 ? 1.321 11.388 -0.342 1.00 84.94 91 GLN A CA 1
ATOM 694 C C . GLN A 1 91 ? 2.484 10.444 -0.019 1.00 84.94 91 GLN A C 1
ATOM 696 O O . GLN A 1 91 ? 3.062 10.537 1.062 1.00 84.94 91 GLN A O 1
ATOM 701 N N . PHE A 1 92 ? 2.828 9.527 -0.927 1.00 88.25 92 PHE A N 1
ATOM 702 C CA . PHE A 1 92 ? 3.905 8.571 -0.695 1.00 88.25 92 PHE A CA 1
ATOM 703 C C . PHE A 1 92 ? 5.276 9.252 -0.651 1.00 88.25 92 PHE A C 1
ATOM 705 O O . PHE A 1 92 ? 6.079 8.921 0.220 1.00 88.25 92 PHE A O 1
ATOM 712 N N . GLU A 1 93 ? 5.520 10.236 -1.521 1.00 79.94 93 GLU A N 1
ATOM 713 C CA . GLU A 1 93 ? 6.801 10.956 -1.585 1.00 79.94 93 GLU A CA 1
ATOM 714 C C . GLU A 1 93 ? 7.143 11.656 -0.258 1.00 79.94 93 GLU A C 1
ATOM 716 O O . GLU A 1 93 ? 8.302 11.673 0.157 1.00 79.94 93 GLU A O 1
ATOM 721 N N . ASP A 1 94 ? 6.132 12.174 0.444 1.00 79.00 94 ASP A N 1
ATOM 722 C CA . ASP A 1 94 ? 6.313 12.900 1.705 1.00 79.00 94 ASP A CA 1
ATOM 723 C C . ASP A 1 94 ? 6.395 11.985 2.938 1.00 79.00 94 ASP A C 1
ATOM 725 O O . ASP A 1 94 ? 6.905 12.386 3.992 1.00 79.00 94 ASP A O 1
ATOM 729 N N . HIS A 1 95 ? 5.834 10.775 2.865 1.00 78.75 95 HIS A N 1
ATOM 730 C CA . HIS A 1 95 ? 5.505 9.993 4.062 1.00 78.75 95 HIS A CA 1
ATOM 731 C C . HIS A 1 95 ? 5.982 8.544 4.058 1.00 78.75 95 HIS A C 1
ATOM 733 O O . HIS A 1 95 ? 6.001 7.936 5.132 1.00 78.75 95 HIS A O 1
ATOM 739 N N . GLY A 1 96 ? 6.336 7.991 2.897 1.00 84.69 96 GLY A N 1
ATOM 740 C CA . GLY A 1 96 ? 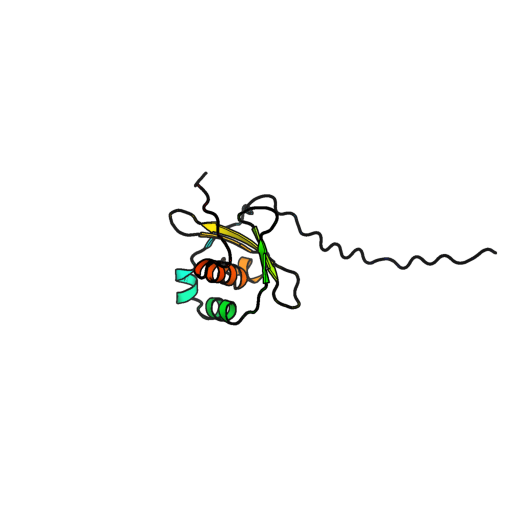6.718 6.589 2.706 1.00 84.69 96 GLY A CA 1
ATOM 741 C C . GLY A 1 96 ? 5.567 5.583 2.844 1.00 84.69 96 GLY A C 1
ATOM 742 O O . GLY A 1 96 ? 5.680 4.462 2.364 1.00 84.69 96 GLY A O 1
ATOM 743 N N . VAL A 1 97 ? 4.441 5.964 3.454 1.00 90.94 97 VAL A N 1
ATOM 744 C CA . VAL A 1 97 ? 3.209 5.168 3.534 1.00 90.94 97 VAL A CA 1
ATOM 745 C C . VAL A 1 97 ? 2.029 6.079 3.212 1.00 90.94 97 VAL A C 1
ATOM 747 O O . VAL A 1 97 ? 1.958 7.202 3.707 1.00 90.94 97 VAL A O 1
ATOM 750 N N . CYS A 1 98 ? 1.122 5.613 2.356 1.00 91.75 98 CYS A N 1
ATOM 751 C CA . CYS A 1 98 ? -0.052 6.359 1.908 1.00 91.75 98 CYS A CA 1
ATOM 752 C C . CYS A 1 98 ? -1.330 5.526 2.058 1.00 91.75 98 CYS A C 1
ATOM 754 O O . CYS A 1 98 ? -1.273 4.321 2.323 1.00 91.75 98 CYS A O 1
ATOM 756 N N . VAL A 1 99 ? -2.480 6.171 1.835 1.00 92.38 99 VAL A N 1
ATOM 757 C CA . VAL A 1 99 ? -3.805 5.535 1.907 1.00 92.38 99 VAL A CA 1
ATOM 758 C C . VAL A 1 99 ? -3.884 4.302 0.999 1.00 92.38 99 VAL A C 1
ATOM 760 O O . VAL A 1 99 ? -4.373 3.265 1.440 1.00 92.38 99 VAL A O 1
ATOM 763 N N . ASP A 1 100 ? -3.329 4.364 -0.215 1.00 93.00 100 ASP A N 1
ATOM 764 C CA . ASP A 1 100 ? -3.385 3.258 -1.184 1.00 93.00 100 ASP A CA 1
ATOM 765 C C . ASP A 1 100 ? -2.637 2.009 -0.692 1.00 93.00 100 ASP A C 1
ATOM 767 O O . ASP A 1 100 ? -3.147 0.890 -0.765 1.00 93.00 100 ASP A O 1
ATOM 771 N N . LEU A 1 101 ? -1.437 2.189 -0.124 1.00 94.31 101 LEU A N 1
ATOM 772 C CA . LEU A 1 101 ? -0.664 1.082 0.448 1.00 94.31 101 LEU A CA 1
ATOM 773 C C . LEU A 1 101 ? -1.355 0.499 1.683 1.00 94.31 101 LEU A C 1
ATOM 775 O O . LEU A 1 101 ? -1.357 -0.720 1.870 1.00 94.31 101 LEU A O 1
ATOM 779 N N . CYS A 1 102 ? -1.968 1.349 2.514 1.00 94.06 102 CYS A N 1
ATOM 780 C CA . CYS A 1 102 ? -2.788 0.895 3.633 1.00 94.06 102 CYS A CA 1
ATOM 781 C C . CYS A 1 102 ? -3.997 0.080 3.151 1.00 94.06 102 CYS A C 1
ATOM 783 O O . CYS A 1 102 ? -4.277 -0.964 3.740 1.00 94.06 102 CYS A O 1
ATOM 785 N N . ALA A 1 103 ? -4.664 0.497 2.073 1.00 93.81 103 ALA A N 1
ATOM 786 C CA . ALA A 1 103 ? -5.807 -0.216 1.511 1.00 93.81 103 ALA A CA 1
ATOM 787 C C . ALA A 1 103 ? -5.412 -1.606 0.986 1.00 93.81 103 ALA A C 1
ATOM 789 O O . ALA A 1 103 ? -6.048 -2.594 1.350 1.00 93.81 103 ALA A O 1
ATOM 790 N N . ILE A 1 104 ? -4.304 -1.719 0.238 1.00 94.75 104 ILE A N 1
ATOM 791 C CA . ILE A 1 104 ? -3.765 -3.021 -0.204 1.00 94.75 104 ILE A CA 1
ATOM 792 C C . ILE A 1 104 ? -3.455 -3.907 1.003 1.00 94.75 104 ILE A C 1
ATOM 794 O O . ILE A 1 104 ? -3.838 -5.078 1.040 1.00 94.75 104 ILE A O 1
ATOM 798 N N . ARG A 1 105 ? -2.798 -3.352 2.030 1.00 94.62 105 ARG A N 1
ATOM 799 C CA . ARG A 1 105 ? -2.462 -4.113 3.235 1.00 94.62 105 ARG A CA 1
ATOM 800 C C . ARG A 1 105 ? -3.700 -4.629 3.958 1.00 94.62 105 ARG A C 1
ATOM 802 O O . ARG A 1 105 ? -3.663 -5.758 4.446 1.00 94.62 105 ARG A O 1
ATOM 809 N N . GLN A 1 106 ? -4.749 -3.817 4.060 1.00 92.44 106 GLN A N 1
ATOM 810 C CA . GLN A 1 106 ? -6.010 -4.177 4.710 1.00 92.44 106 GLN A CA 1
ATOM 811 C C . GLN A 1 106 ? -6.787 -5.217 3.894 1.00 92.44 106 GLN A C 1
ATOM 813 O O . GLN A 1 106 ? -7.242 -6.201 4.475 1.00 92.44 106 GLN A O 1
ATOM 818 N N . ALA A 1 107 ? -6.855 -5.070 2.567 1.00 92.69 107 ALA A N 1
ATOM 819 C CA . ALA A 1 107 ? -7.444 -6.061 1.666 1.00 92.69 107 ALA A CA 1
ATOM 820 C C . ALA A 1 107 ? -6.734 -7.424 1.773 1.00 92.69 107 ALA A C 1
ATOM 822 O O . ALA A 1 107 ? -7.383 -8.468 1.824 1.00 92.69 107 ALA A O 1
ATOM 823 N N . ALA A 1 108 ? -5.408 -7.424 1.931 1.00 93.12 108 ALA A N 1
ATOM 824 C CA . ALA A 1 108 ? -4.642 -8.649 2.145 1.00 93.12 108 ALA A CA 1
ATOM 825 C C . ALA A 1 108 ? -4.923 -9.332 3.496 1.00 93.12 108 ALA A C 1
ATOM 827 O O . ALA A 1 108 ? -4.789 -10.544 3.605 1.00 93.12 108 ALA A O 1
ATOM 828 N N . VAL A 1 109 ? -5.328 -8.591 4.540 1.00 91.81 109 VAL A N 1
ATOM 829 C CA . VAL A 1 109 ? -5.725 -9.198 5.833 1.00 91.81 109 VAL A CA 1
ATOM 830 C C . VAL A 1 109 ? -7.003 -10.026 5.698 1.00 91.81 109 VAL A C 1
ATOM 832 O O . VAL A 1 109 ? -7.185 -10.981 6.450 1.00 91.81 109 VAL A O 1
ATOM 835 N N . ILE A 1 110 ? -7.893 -9.651 4.779 1.00 90.75 110 ILE A N 1
ATOM 836 C CA . ILE A 1 110 ? -9.186 -10.312 4.568 1.00 90.75 110 ILE A CA 1
ATOM 837 C C . ILE A 1 110 ? -9.176 -11.268 3.364 1.00 90.75 110 ILE A C 1
ATOM 839 O O . ILE A 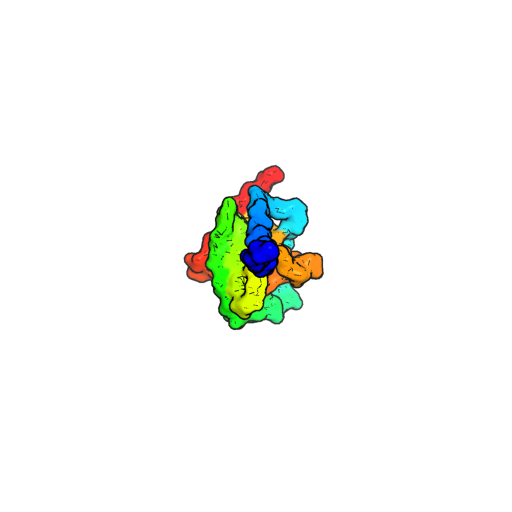1 110 ? -10.244 -11.639 2.886 1.00 90.75 110 ILE A O 1
A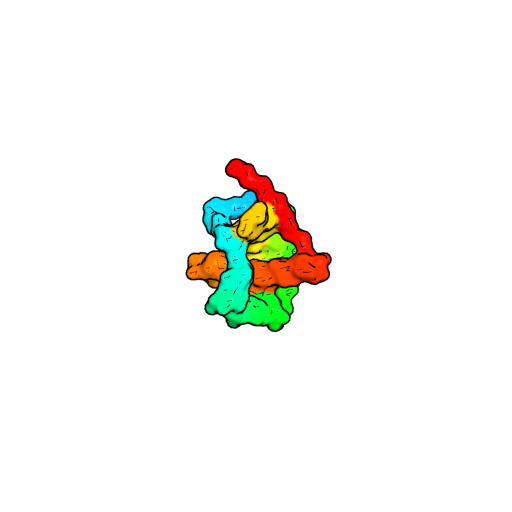TOM 843 N N . ASP A 1 111 ? -7.984 -11.663 2.897 1.00 88.38 111 ASP A N 1
ATOM 844 C CA . ASP A 1 111 ? -7.757 -12.571 1.763 1.00 88.38 111 ASP A CA 1
ATOM 845 C C . ASP A 1 111 ? -8.366 -12.097 0.422 1.00 88.38 111 ASP A C 1
ATOM 847 O O . ASP A 1 111 ? -8.615 -12.907 -0.471 1.00 88.38 111 ASP A O 1
ATOM 851 N N . ASP A 1 112 ? -8.596 -10.789 0.259 1.00 89.56 112 ASP A N 1
ATOM 852 C CA . ASP A 1 112 ? -9.159 -10.215 -0.976 1.00 89.56 112 ASP A CA 1
ATOM 853 C C . ASP A 1 112 ? -8.079 -9.969 -2.045 1.00 89.56 112 ASP A C 1
ATOM 855 O O . ASP A 1 112 ? -8.322 -10.101 -3.243 1.00 89.56 112 ASP A O 1
ATOM 859 N N . VAL A 1 113 ? -6.845 -9.688 -1.611 1.00 92.06 113 VAL A N 1
ATOM 860 C CA . VAL A 1 113 ? -5.654 -9.595 -2.471 1.00 92.06 113 VAL A CA 1
ATOM 861 C C . VAL A 1 113 ? -4.484 -10.351 -1.849 1.00 92.06 113 VAL A C 1
ATOM 863 O O . VAL A 1 113 ? -4.377 -10.458 -0.629 1.00 92.06 113 VAL A O 1
ATOM 866 N N . SER A 1 114 ? -3.573 -10.864 -2.676 1.00 92.94 114 SER A N 1
ATOM 867 C CA . SER A 1 114 ? -2.357 -11.537 -2.202 1.00 92.94 114 SER A CA 1
ATOM 868 C C . SER A 1 114 ? -1.140 -10.625 -2.341 1.00 92.94 114 SER A C 1
ATOM 870 O O . SER A 1 114 ? -0.834 -10.171 -3.440 1.00 92.94 114 SER A O 1
ATOM 872 N N . ILE A 1 115 ? -0.413 -10.388 -1.245 1.00 93.06 115 ILE A N 1
ATOM 873 C CA . ILE A 1 115 ? 0.879 -9.686 -1.278 1.00 93.06 115 ILE A CA 1
ATOM 874 C C . ILE A 1 115 ? 1.986 -10.740 -1.420 1.00 93.06 115 ILE A C 1
ATOM 876 O O . ILE A 1 115 ? 2.079 -11.632 -0.576 1.00 93.06 115 ILE A O 1
ATOM 880 N N . PRO A 1 116 ? 2.831 -10.685 -2.464 1.00 92.88 116 PRO A N 1
ATOM 881 C CA . PRO A 1 116 ? 3.901 -11.659 -2.634 1.00 92.88 116 PRO A CA 1
ATOM 882 C C . PRO A 1 116 ? 5.058 -11.393 -1.667 1.00 92.88 116 PRO A C 1
ATOM 884 O O . PRO A 1 116 ? 5.371 -10.246 -1.349 1.00 92.88 116 PRO A O 1
ATOM 887 N N . SER A 1 117 ? 5.774 -12.444 -1.275 1.00 91.00 117 SER A N 1
ATOM 888 C CA . SER A 1 117 ? 7.050 -12.310 -0.566 1.00 91.00 117 SER A CA 1
ATOM 889 C C . SER A 1 117 ? 8.217 -12.193 -1.555 1.00 91.00 117 SER A C 1
ATOM 891 O O . SER A 1 117 ? 8.255 -12.895 -2.568 1.00 91.00 117 SER A O 1
ATOM 893 N N . VAL A 1 118 ? 9.203 -11.345 -1.254 1.00 82.75 118 VAL A N 1
ATOM 894 C CA . VAL A 1 118 ? 10.444 -11.210 -2.037 1.00 82.75 118 VAL A CA 1
ATOM 895 C C . VAL A 1 118 ? 11.663 -11.582 -1.195 1.00 82.75 118 VAL A C 1
ATOM 897 O O . VAL A 1 118 ? 11.781 -11.190 -0.034 1.00 82.75 118 VAL A O 1
ATOM 900 N N . ALA A 1 119 ? 12.589 -12.346 -1.782 1.00 69.25 119 ALA A N 1
ATOM 901 C CA . ALA A 1 119 ? 13.868 -12.651 -1.146 1.00 69.25 119 ALA A CA 1
ATOM 902 C C . ALA A 1 119 ? 14.747 -11.389 -1.081 1.00 69.25 119 ALA A C 1
ATOM 904 O O . ALA A 1 119 ? 14.649 -10.512 -1.942 1.00 69.25 119 ALA A O 1
ATOM 905 N N . ARG A 1 120 ? 15.618 -11.295 -0.067 1.00 59.31 120 ARG A N 1
ATOM 906 C CA . ARG A 1 120 ? 16.703 -10.303 -0.077 1.00 59.31 120 ARG A CA 1
ATOM 907 C C . ARG A 1 120 ? 17.689 -10.708 -1.177 1.00 59.31 120 ARG A C 1
ATOM 909 O O . ARG A 1 120 ? 18.282 -11.779 -1.066 1.00 59.31 120 ARG A O 1
ATOM 916 N N . ASP A 1 121 ? 17.803 -9.890 -2.221 1.00 58.78 121 ASP A N 1
ATOM 917 C CA . ASP A 1 121 ? 18.907 -9.960 -3.193 1.00 58.78 121 ASP A CA 1
ATOM 918 C C . ASP A 1 121 ? 20.242 -9.599 -2.514 1.00 58.78 121 ASP A C 1
ATOM 920 O O . ASP A 1 121 ? 20.238 -8.685 -1.648 1.00 58.78 121 ASP A O 1
#

Nearest PDB structures (foldseek):
  3rmp-assembly1_C  TM=5.426E-01  e=3.148E+00  Yersinia pestis
  3jtz-assembly1_A  TM=5.457E-01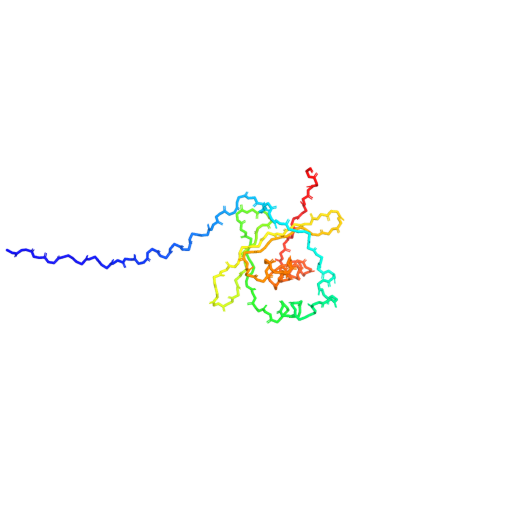  e=4.043E+00  Yersinia pestis
  1soy-assembly1_A  TM=2.993E-01  e=2.609E+00  Escherichia coli
  3oeq-assembly1_A  TM=2.622E-01  e=8.568E+00  Saccharomyces cerevisiae

Radius of gyration: 18.29 Å; Cα contacts (8 Å, |Δi|>4): 175; chains: 1; bounding box: 33×37×71 Å

Solvent-accessible surface area (backbone atoms only — not comparable to full-atom values): 7434 Å² total; per-residue (Å²): 139,82,81,88,82,86,75,81,78,71,77,79,77,72,78,66,73,74,79,74,88,61,82,60,95,81,46,39,77,36,57,67,66,59,38,48,72,78,41,45,64,48,50,49,47,26,74,72,50,76,59,51,78,41,83,46,104,44,80,39,30,34,36,40,34,50,88,92,60,83,60,34,52,32,34,40,29,37,41,100,92,45,33,41,26,40,52,72,45,75,57,21,81,81,60,59,60,35,42,67,61,43,33,54,55,53,37,36,75,71,71,74,43,77,71,38,74,54,79,89,128